Protein AF-A0A645ICN6-F1 (afdb_monomer_lite)

Secondary structure (DSSP, 8-state):
--HHHHHHHHHHTT-EEPPP-TTT--SSSPEEETTEEEPPGGGSTT--HHHHHHHHHHHHH---SBHHHHHHH-TTS-HHHHHHHHHTTTTTT-BSS------

Foldseek 3Di:
DDPVVVVVVCVVVQADEDQAALQPAALCDWDDDPRYTHHHLVVQPPQDSVLRNQSNVQCVVDDDQALVVSCVSSVVDDPVSSVSSVVSCHHVPRHHDDPPPDD

Radius of gyration: 15.24 Å; chains: 1; bounding box: 58×22×36 Å

Sequence (103 aa):
MTTLEVCYEFYLRGFHFDTISIYESEATKFKVTENGLLPPFTAVHGLGETAAIDTVEKRKKKTFISIEEFSMCCNKLSKTHIEQLKKLGAFAGMAETSQITLF

Organism: NCBI:txid1076179

pLDDT: mean 86.49, std 9.2, range [47.12, 93.75]

InterPro domains:
  IPR004805 Error-prone DNA polymerase/DNA polymerase III subunit alpha DnaE/PolC [PTHR32294] (3-97)
  IPR029460 DNA polymerase, helix-hairpin-helix motif [PF14579] (18-96)

Structure (mmCIF, N/CA/C/O backbone):
data_AF-A0A645ICN6-F1
#
_entry.id   AF-A0A645ICN6-F1
#
loop_
_atom_site.group_PDB
_atom_site.id
_atom_site.type_symbol
_atom_site.label_atom_id
_atom_site.label_alt_id
_atom_site.label_comp_id
_atom_site.label_asym_id
_atom_site.label_entity_id
_atom_site.label_seq_id
_atom_site.pdbx_PDB_ins_code
_atom_site.Cartn_x
_atom_site.Cartn_y
_atom_site.Cartn_z
_atom_site.occupancy
_atom_site.B_iso_or_equiv
_atom_site.auth_seq_id
_atom_site.auth_comp_id
_atom_site.auth_asym_id
_atom_site.auth_atom_id
_atom_site.pdbx_PDB_model_num
ATOM 1 N N . MET A 1 1 ? 24.608 -1.192 -9.222 1.00 60.28 1 MET A N 1
ATOM 2 C CA . MET A 1 1 ? 23.204 -1.031 -9.627 1.00 60.28 1 MET A CA 1
ATOM 3 C C . MET A 1 1 ? 22.426 -0.532 -8.428 1.00 60.28 1 MET A C 1
ATOM 5 O O . MET A 1 1 ? 22.383 -1.203 -7.402 1.00 60.28 1 MET A O 1
ATOM 9 N N . THR A 1 2 ? 21.930 0.688 -8.521 1.00 89.62 2 THR A N 1
ATOM 10 C CA . THR A 1 2 ? 21.088 1.324 -7.508 1.00 89.62 2 THR A CA 1
ATOM 11 C C . THR A 1 2 ? 19.636 0.893 -7.708 1.00 89.62 2 THR A C 1
ATOM 13 O O . THR A 1 2 ? 19.248 0.507 -8.809 1.00 89.62 2 THR A O 1
ATOM 16 N N . THR A 1 3 ? 18.809 0.958 -6.664 1.00 87.88 3 THR A N 1
ATOM 17 C CA . THR A 1 3 ? 17.395 0.542 -6.727 1.00 87.88 3 THR A CA 1
ATOM 18 C C . THR A 1 3 ? 16.632 1.209 -7.877 1.00 87.88 3 THR A C 1
ATOM 20 O O . THR A 1 3 ? 15.813 0.567 -8.526 1.00 87.88 3 THR A O 1
ATOM 23 N N . LEU A 1 4 ? 16.939 2.474 -8.179 1.00 90.62 4 LEU A N 1
ATOM 24 C CA . LEU A 1 4 ? 16.284 3.226 -9.251 1.00 90.62 4 LEU A CA 1
ATOM 25 C C . LEU A 1 4 ? 16.646 2.725 -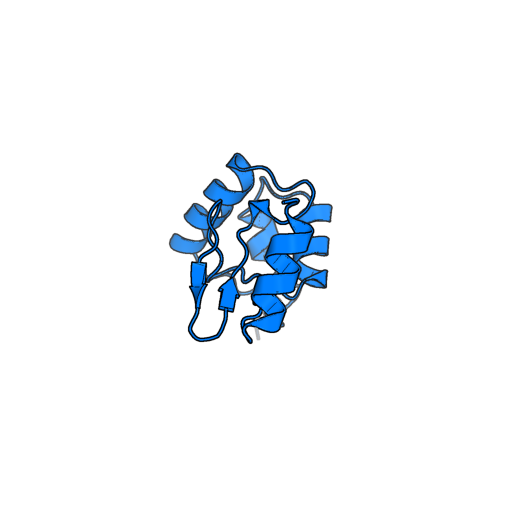10.654 1.00 90.62 4 LEU A C 1
ATOM 27 O O . LEU A 1 4 ? 15.781 2.728 -11.525 1.00 90.62 4 LEU A O 1
ATOM 31 N N . GLU A 1 5 ? 17.876 2.253 -10.874 1.00 92.38 5 GLU A N 1
ATOM 32 C CA . GLU A 1 5 ? 18.273 1.660 -12.161 1.00 92.38 5 GLU A CA 1
ATOM 33 C C . GLU A 1 5 ? 17.488 0.371 -12.436 1.00 92.38 5 GLU A C 1
ATOM 35 O O . GLU A 1 5 ? 17.033 0.154 -13.557 1.00 92.38 5 GLU A O 1
ATOM 40 N N . VAL A 1 6 ? 17.244 -0.438 -11.397 1.00 91.56 6 VAL A N 1
ATOM 41 C CA . VAL A 1 6 ? 16.423 -1.658 -11.503 1.00 91.56 6 VAL A CA 1
ATOM 42 C C . VAL A 1 6 ? 14.970 -1.319 -11.800 1.00 91.56 6 VAL A C 1
ATOM 44 O O . VAL A 1 6 ? 14.361 -1.936 -12.668 1.00 91.56 6 VAL A O 1
ATOM 47 N N . CYS A 1 7 ? 14.411 -0.323 -11.107 1.00 90.62 7 CYS A N 1
ATOM 48 C CA . CYS A 1 7 ? 13.050 0.134 -11.373 1.00 90.62 7 CYS A CA 1
ATOM 49 C C . CYS A 1 7 ? 12.911 0.650 -12.809 1.00 90.62 7 CYS A C 1
ATOM 51 O O . CYS A 1 7 ? 11.920 0.354 -13.468 1.00 90.62 7 CYS A O 1
ATOM 53 N N . TYR A 1 8 ? 13.901 1.390 -13.310 1.00 92.00 8 TYR A N 1
ATOM 54 C CA . TYR A 1 8 ? 13.886 1.886 -14.681 1.00 92.00 8 TYR A CA 1
ATOM 55 C C . TYR A 1 8 ? 13.913 0.742 -15.703 1.00 92.00 8 TYR A C 1
ATOM 57 O O . TYR A 1 8 ? 13.095 0.722 -16.621 1.00 92.00 8 TYR A O 1
ATOM 65 N N . GLU A 1 9 ? 14.778 -0.257 -15.507 1.00 93.06 9 GLU A N 1
ATOM 66 C CA . GLU A 1 9 ? 14.794 -1.465 -16.339 1.00 93.06 9 GLU A CA 1
ATOM 67 C C . GLU A 1 9 ? 13.456 -2.224 -16.278 1.00 93.06 9 GLU A C 1
ATOM 69 O O . GLU A 1 9 ? 12.946 -2.671 -17.305 1.00 93.06 9 GLU A O 1
ATOM 74 N N . PHE A 1 10 ? 12.857 -2.329 -15.089 1.00 92.81 10 PHE A N 1
ATOM 75 C CA . PHE A 1 10 ? 11.562 -2.975 -14.878 1.00 92.81 10 PHE A CA 1
ATOM 76 C C . PHE A 1 10 ? 10.447 -2.308 -15.698 1.00 92.81 10 PHE A C 1
ATOM 78 O O . PHE A 1 10 ? 9.716 -3.003 -16.405 1.00 92.81 10 PHE A O 1
ATOM 85 N N . TYR A 1 11 ? 10.387 -0.972 -15.694 1.00 91.25 11 TYR A N 1
ATOM 86 C CA . TYR A 1 11 ? 9.459 -0.219 -16.540 1.00 91.25 11 TYR A CA 1
ATOM 87 C C . TYR A 1 11 ? 9.744 -0.393 -18.038 1.00 91.25 11 TYR A C 1
ATOM 89 O O . TYR A 1 11 ? 8.814 -0.562 -18.824 1.00 91.25 11 TYR A O 1
ATOM 97 N N . LEU A 1 12 ? 11.017 -0.408 -18.453 1.00 92.62 12 LEU A N 1
ATOM 98 C CA . LEU A 1 12 ? 11.389 -0.603 -19.862 1.00 92.62 12 LEU A CA 1
ATOM 99 C C . LEU A 1 12 ? 11.020 -1.990 -20.401 1.00 92.62 12 LEU A C 1
ATOM 101 O O . LEU A 1 12 ? 10.758 -2.133 -21.594 1.00 92.62 12 LEU A O 1
ATOM 105 N N . ARG A 1 13 ? 10.968 -3.008 -19.537 1.00 92.88 13 ARG A N 1
ATOM 106 C CA . ARG A 1 13 ? 10.503 -4.358 -19.893 1.00 92.88 13 ARG A CA 1
ATOM 107 C C . ARG A 1 13 ? 8.980 -4.454 -20.056 1.00 92.88 13 ARG A C 1
ATOM 109 O O . ARG A 1 13 ? 8.493 -5.523 -20.410 1.00 92.88 13 ARG A O 1
ATOM 116 N N . GLY A 1 14 ? 8.246 -3.365 -19.822 1.00 89.88 14 GLY A N 1
ATOM 117 C CA . GLY A 1 14 ? 6.791 -3.307 -19.957 1.00 89.88 14 GLY A CA 1
ATOM 118 C C . GLY A 1 14 ? 6.023 -3.667 -18.686 1.00 89.88 14 GLY A C 1
ATOM 119 O O . GLY A 1 14 ? 4.806 -3.803 -18.751 1.00 89.88 14 GLY A O 1
ATOM 120 N N . PHE A 1 15 ? 6.700 -3.806 -17.543 1.00 93.25 15 PHE A N 1
ATOM 121 C CA . PHE A 1 15 ? 6.039 -4.013 -16.257 1.00 93.25 15 PHE A CA 1
ATOM 122 C C . PHE A 1 15 ? 5.786 -2.682 -15.547 1.00 93.25 15 PHE A C 1
ATOM 124 O O . PHE A 1 15 ? 6.535 -1.720 -15.712 1.00 93.25 15 PHE A O 1
ATOM 131 N N . HIS A 1 16 ? 4.761 -2.628 -14.702 1.00 91.44 16 HIS A N 1
ATOM 132 C CA . HIS A 1 16 ? 4.455 -1.441 -13.904 1.00 91.44 16 HIS A CA 1
ATOM 133 C C . HIS A 1 16 ? 4.311 -1.763 -12.416 1.00 91.44 16 HIS A C 1
ATOM 135 O O . HIS A 1 16 ? 4.089 -2.909 -12.027 1.00 91.44 16 HIS A O 1
ATOM 141 N N . PHE A 1 17 ? 4.417 -0.749 -11.563 1.00 91.00 17 PHE A N 1
ATOM 142 C CA . PHE A 1 17 ? 4.003 -0.894 -10.173 1.00 91.00 17 PHE A CA 1
ATOM 143 C C . PHE A 1 17 ? 2.528 -0.543 -10.050 1.00 91.00 17 PHE A C 1
ATOM 145 O O . PHE A 1 17 ? 2.119 0.561 -10.411 1.00 91.00 17 PHE A O 1
ATOM 152 N N . ASP A 1 18 ? 1.745 -1.488 -9.543 1.00 90.69 18 ASP A N 1
ATOM 153 C CA . ASP A 1 18 ? 0.329 -1.265 -9.302 1.00 90.69 18 ASP A CA 1
ATOM 154 C C . ASP A 1 18 ? 0.121 -0.289 -8.147 1.00 90.69 18 ASP A C 1
ATOM 156 O O . ASP A 1 18 ? 0.963 -0.106 -7.262 1.00 90.69 18 ASP A O 1
ATOM 160 N N . THR A 1 19 ? -1.046 0.343 -8.151 1.00 89.88 19 THR A N 1
ATOM 161 C CA . THR A 1 19 ? -1.477 1.171 -7.030 1.00 89.88 19 THR A CA 1
ATOM 162 C C . THR A 1 19 ? -1.629 0.296 -5.791 1.00 89.88 19 THR A C 1
ATOM 164 O O . THR A 1 19 ? -2.245 -0.765 -5.858 1.00 89.88 19 THR A O 1
ATOM 167 N N . ILE A 1 20 ? -1.065 0.728 -4.658 1.00 90.25 20 ILE A N 1
ATOM 168 C CA . ILE A 1 20 ? -1.217 0.015 -3.384 1.00 90.25 20 ILE A CA 1
ATOM 169 C C . ILE A 1 20 ? -2.706 -0.249 -3.117 1.00 90.25 20 ILE A C 1
ATOM 171 O O . ILE A 1 20 ? -3.543 0.577 -3.457 1.00 90.25 20 ILE A O 1
ATOM 175 N N . SER A 1 21 ? -3.048 -1.385 -2.520 1.00 90.50 21 SER A N 1
ATOM 176 C CA . SER A 1 21 ? -4.435 -1.773 -2.260 1.00 90.50 21 SER A CA 1
ATOM 177 C C . SER A 1 21 ? -4.571 -2.266 -0.832 1.00 90.50 21 SER A C 1
ATOM 179 O O . SER A 1 21 ? -3.828 -3.150 -0.397 1.00 90.50 21 SER A O 1
ATOM 181 N N . ILE A 1 22 ? -5.552 -1.739 -0.092 1.00 90.00 22 ILE A N 1
ATOM 182 C CA . ILE A 1 22 ? -5.761 -2.163 1.299 1.00 90.00 22 ILE A CA 1
ATOM 183 C C . ILE A 1 22 ? -6.085 -3.657 1.431 1.00 90.00 22 ILE A C 1
ATOM 185 O O . ILE A 1 22 ? -5.840 -4.239 2.488 1.00 90.00 22 ILE A O 1
ATOM 189 N N . TYR A 1 23 ? -6.591 -4.289 0.369 1.00 88.38 23 TYR A N 1
ATOM 190 C CA . TYR A 1 23 ? -6.989 -5.696 0.363 1.00 88.38 23 TYR A CA 1
ATOM 191 C C . TYR A 1 23 ? -5.950 -6.613 -0.273 1.00 88.38 23 TYR A C 1
ATOM 193 O O . TYR A 1 23 ? -5.776 -7.740 0.185 1.00 88.38 23 TYR A O 1
ATOM 201 N N . GLU A 1 24 ? -5.233 -6.134 -1.285 1.00 89.38 24 GLU A N 1
ATOM 202 C CA . GLU A 1 24 ? -4.340 -6.990 -2.064 1.00 89.38 24 GLU A CA 1
ATOM 203 C C . GLU A 1 24 ? -2.865 -6.844 -1.693 1.00 89.38 24 GLU A C 1
ATOM 205 O O . GLU A 1 24 ? -2.116 -7.810 -1.845 1.00 89.38 24 GLU A O 1
ATOM 210 N N . SER A 1 25 ? -2.440 -5.673 -1.199 1.00 92.25 25 SER A N 1
ATOM 211 C CA . SER A 1 25 ? -1.029 -5.406 -0.892 1.00 92.25 25 SER A CA 1
ATOM 212 C C . SER A 1 25 ? -0.579 -6.171 0.337 1.00 92.25 25 SER A C 1
ATOM 214 O O . SER A 1 25 ? -1.272 -6.182 1.348 1.00 92.25 25 SER A O 1
ATOM 216 N N . GLU A 1 26 ? 0.589 -6.794 0.295 1.00 93.00 26 GLU A N 1
ATOM 217 C CA . GLU A 1 26 ? 1.132 -7.512 1.450 1.00 93.00 26 GLU A CA 1
ATOM 218 C C . GLU A 1 26 ? 1.823 -6.564 2.443 1.00 93.00 26 GLU A C 1
ATOM 220 O O . GLU A 1 26 ? 2.025 -5.379 2.177 1.00 93.00 26 GLU A O 1
ATOM 225 N N . ALA A 1 27 ? 2.180 -7.074 3.624 1.00 92.44 27 ALA A N 1
ATOM 226 C CA . ALA A 1 27 ? 2.784 -6.248 4.667 1.00 92.44 27 ALA A CA 1
ATOM 227 C C . ALA A 1 27 ? 4.178 -5.753 4.254 1.00 92.44 27 ALA A C 1
ATOM 229 O O . ALA A 1 27 ? 4.428 -4.552 4.260 1.00 92.44 27 ALA A O 1
ATOM 230 N N . THR A 1 28 ? 5.062 -6.680 3.870 1.00 92.12 28 THR A N 1
ATOM 231 C CA . THR A 1 28 ? 6.497 -6.418 3.645 1.00 92.12 28 THR A CA 1
ATOM 232 C C . THR A 1 28 ? 7.009 -6.838 2.270 1.00 92.12 28 THR A C 1
ATOM 234 O O . THR A 1 28 ? 8.145 -6.527 1.918 1.00 92.12 28 THR A O 1
ATOM 237 N N . LYS A 1 29 ? 6.201 -7.558 1.484 1.00 91.25 29 LYS A N 1
ATOM 238 C CA . LYS A 1 29 ? 6.617 -8.160 0.212 1.00 91.25 29 LYS A CA 1
ATOM 239 C C . LYS A 1 29 ? 5.858 -7.565 -0.965 1.00 91.25 29 LYS A C 1
ATOM 241 O O . LYS A 1 29 ? 4.657 -7.337 -0.876 1.00 91.25 29 LYS A O 1
ATOM 246 N N . PHE A 1 30 ? 6.549 -7.377 -2.083 1.00 92.56 30 PHE A N 1
ATOM 247 C CA . PHE A 1 30 ? 5.886 -7.097 -3.352 1.00 92.56 30 PHE A CA 1
ATOM 248 C C . PHE A 1 30 ? 5.132 -8.345 -3.813 1.00 92.56 30 PHE A C 1
ATOM 250 O O . PHE A 1 30 ? 5.681 -9.450 -3.786 1.00 92.56 30 PHE A O 1
ATOM 257 N N . LYS A 1 31 ? 3.878 -8.169 -4.226 1.00 92.88 31 LYS A N 1
ATOM 258 C CA . LYS A 1 31 ? 3.061 -9.240 -4.803 1.00 92.88 31 LYS A CA 1
ATOM 259 C C . LYS A 1 31 ? 3.135 -9.138 -6.324 1.00 92.88 31 LYS A C 1
ATOM 261 O O . LYS A 1 31 ? 2.949 -8.058 -6.871 1.00 92.88 31 LYS A O 1
ATOM 266 N N . VAL A 1 32 ? 3.417 -10.251 -6.994 1.00 92.25 32 VAL A N 1
ATOM 267 C CA . VAL A 1 32 ? 3.424 -10.313 -8.462 1.00 92.25 32 VAL A CA 1
ATOM 268 C C . VAL A 1 32 ? 1.983 -10.281 -8.965 1.00 92.25 32 VAL A C 1
ATOM 270 O O . VAL A 1 32 ? 1.151 -11.061 -8.495 1.00 92.25 32 VAL A O 1
ATOM 273 N N . THR A 1 33 ? 1.699 -9.367 -9.884 1.00 89.00 33 THR A N 1
ATOM 274 C CA . THR A 1 33 ? 0.422 -9.246 -10.597 1.00 89.00 33 THR A CA 1
ATOM 275 C C . THR A 1 33 ? 0.630 -9.596 -12.070 1.00 89.00 33 THR A C 1
ATOM 277 O O . THR A 1 33 ? 1.757 -9.826 -12.506 1.00 89.00 33 THR A O 1
ATOM 280 N N . GLU A 1 34 ? -0.449 -9.676 -12.850 1.00 85.06 34 GLU A N 1
ATOM 281 C CA . GLU A 1 34 ? -0.366 -10.062 -14.267 1.00 85.06 34 GLU A CA 1
ATOM 282 C C . GLU A 1 34 ? 0.494 -9.097 -15.096 1.00 85.06 34 GLU A C 1
ATOM 284 O O . GLU A 1 34 ? 1.225 -9.531 -15.982 1.00 85.06 34 GLU A O 1
ATOM 289 N N . ASN A 1 35 ? 0.460 -7.805 -14.760 1.00 83.69 35 ASN A N 1
ATOM 290 C CA . ASN A 1 35 ? 1.138 -6.747 -15.512 1.00 83.69 35 ASN A CA 1
ATOM 291 C C . ASN A 1 35 ? 2.262 -6.063 -14.712 1.00 83.69 35 ASN A C 1
ATOM 293 O O . ASN A 1 35 ? 2.823 -5.057 -15.157 1.00 83.69 35 ASN A O 1
ATOM 297 N N . GLY A 1 36 ? 2.610 -6.569 -13.522 1.00 91.44 36 GLY A N 1
ATOM 298 C CA . GLY A 1 36 ? 3.481 -5.803 -12.646 1.00 91.44 36 GLY A CA 1
ATOM 299 C C . GLY A 1 36 ? 3.743 -6.330 -11.242 1.00 91.44 36 GLY A C 1
ATOM 300 O O . GLY A 1 36 ? 3.737 -7.528 -10.953 1.00 91.44 36 GLY A O 1
ATOM 301 N N . LEU A 1 37 ? 4.048 -5.376 -10.364 1.00 93.38 37 LEU A N 1
ATOM 302 C CA . LEU A 1 37 ? 4.289 -5.598 -8.946 1.00 93.38 37 LEU A CA 1
ATOM 303 C C . LEU A 1 37 ? 3.388 -4.690 -8.117 1.00 93.38 37 LEU A C 1
ATOM 305 O O . LEU A 1 37 ? 3.439 -3.467 -8.228 1.00 93.38 37 LEU A O 1
ATOM 309 N N . LEU A 1 38 ? 2.634 -5.289 -7.207 1.00 93.69 38 LEU A N 1
ATOM 310 C CA . LEU A 1 38 ? 1.863 -4.571 -6.212 1.00 93.69 38 LEU A CA 1
ATOM 311 C C . LEU A 1 38 ? 2.751 -4.275 -4.990 1.00 93.69 38 LEU A C 1
ATOM 313 O O . LEU A 1 38 ? 3.276 -5.215 -4.374 1.00 93.69 38 LEU A O 1
ATOM 317 N N . PRO A 1 39 ? 2.943 -2.996 -4.624 1.00 93.44 39 PRO A N 1
ATOM 318 C CA . PRO A 1 39 ? 3.808 -2.613 -3.522 1.00 93.44 39 PRO A CA 1
ATOM 319 C C . PRO A 1 39 ? 3.236 -3.033 -2.161 1.00 93.44 39 PRO A C 1
ATOM 321 O O . PRO A 1 39 ? 2.011 -3.029 -1.972 1.00 93.44 39 PRO A O 1
ATOM 324 N N . PRO A 1 40 ? 4.111 -3.372 -1.195 1.00 93.75 40 PRO A N 1
ATOM 325 C CA . PRO A 1 40 ? 3.709 -3.647 0.175 1.00 93.75 40 PRO A CA 1
ATOM 326 C C . PRO A 1 40 ? 3.358 -2.373 0.949 1.00 93.75 40 PRO A C 1
ATOM 328 O O . PRO A 1 40 ? 3.755 -1.268 0.579 1.00 93.75 40 PRO A O 1
ATOM 331 N N . PHE A 1 41 ? 2.709 -2.531 2.102 1.00 91.00 41 PHE A N 1
ATOM 332 C CA . PHE A 1 41 ? 2.456 -1.419 3.024 1.00 91.00 41 PHE A CA 1
ATOM 333 C C . PHE A 1 41 ? 3.734 -0.748 3.532 1.00 91.00 41 PHE A C 1
ATOM 335 O O . PHE A 1 41 ? 3.749 0.471 3.683 1.00 91.00 41 PHE A O 1
ATOM 342 N N . THR A 1 42 ? 4.821 -1.495 3.739 1.00 91.88 42 THR A N 1
ATOM 343 C CA . THR A 1 42 ? 6.116 -0.911 4.137 1.00 91.88 42 THR A CA 1
ATOM 344 C C . THR A 1 42 ? 6.747 0.001 3.084 1.00 91.88 42 THR A C 1
ATOM 346 O O . THR A 1 42 ? 7.692 0.719 3.402 1.00 91.88 42 THR A O 1
ATOM 349 N N . ALA A 1 43 ? 6.246 0.014 1.842 1.00 90.50 43 ALA A N 1
ATOM 350 C CA . ALA A 1 43 ? 6.678 0.983 0.836 1.00 90.50 43 ALA A CA 1
ATOM 351 C C . ALA A 1 43 ? 6.146 2.403 1.119 1.00 90.50 43 ALA A C 1
ATOM 353 O O . ALA A 1 43 ? 6.663 3.377 0.570 1.00 90.50 43 ALA A O 1
ATOM 354 N N . VAL A 1 44 ? 5.128 2.543 1.979 1.00 89.38 44 VAL A N 1
ATOM 355 C CA . VAL A 1 44 ? 4.607 3.847 2.401 1.00 89.38 44 VAL A CA 1
ATOM 356 C C . VAL A 1 44 ? 5.572 4.478 3.401 1.00 89.38 44 VAL A C 1
ATOM 358 O O . VAL A 1 44 ? 5.892 3.905 4.440 1.00 89.38 44 VAL A O 1
ATOM 361 N N . HIS A 1 45 ? 6.022 5.695 3.101 1.00 87.38 45 HIS A N 1
ATOM 362 C CA . HIS A 1 45 ? 6.989 6.407 3.931 1.00 87.38 45 HIS A CA 1
ATOM 363 C C . HIS A 1 45 ? 6.490 6.594 5.374 1.00 87.38 45 HIS A C 1
ATOM 365 O O . HIS A 1 45 ? 5.508 7.300 5.605 1.00 87.38 45 HIS A O 1
ATOM 371 N N . GLY A 1 46 ? 7.221 6.031 6.341 1.00 85.44 46 GLY A N 1
ATOM 372 C CA . GLY A 1 46 ? 6.894 6.085 7.772 1.00 85.44 46 GLY A CA 1
ATOM 373 C C . GLY A 1 46 ? 6.048 4.909 8.274 1.00 85.44 46 GLY A C 1
ATOM 374 O O . GLY A 1 46 ? 5.917 4.728 9.485 1.00 85.44 46 GLY A O 1
ATOM 375 N N . LEU A 1 47 ? 5.534 4.062 7.376 1.00 89.00 47 LEU A N 1
ATOM 376 C CA . LEU A 1 47 ? 4.753 2.882 7.731 1.00 89.00 47 LEU A CA 1
ATOM 377 C C . LEU A 1 47 ? 5.694 1.707 8.045 1.00 89.00 47 LEU A C 1
ATOM 379 O O . LEU A 1 47 ? 6.242 1.054 7.159 1.00 89.00 47 LEU A O 1
ATOM 383 N N . GLY A 1 48 ? 5.893 1.445 9.338 1.00 89.06 48 GLY A N 1
ATOM 384 C CA . GLY A 1 48 ? 6.754 0.361 9.815 1.00 89.06 48 GLY A CA 1
ATOM 385 C C . GLY A 1 48 ? 6.150 -1.040 9.654 1.00 89.06 48 GLY A C 1
ATOM 386 O O . GLY A 1 48 ? 4.932 -1.217 9.618 1.00 89.06 48 GLY A O 1
ATOM 387 N N . GLU A 1 49 ? 7.011 -2.058 9.651 1.00 91.44 49 GLU A N 1
ATOM 388 C CA . GLU A 1 49 ? 6.635 -3.472 9.496 1.00 91.44 49 GLU A CA 1
ATOM 389 C C . GLU A 1 49 ? 5.557 -3.928 10.493 1.00 91.44 49 GLU A C 1
ATOM 391 O O . GLU A 1 49 ? 4.573 -4.552 10.102 1.00 91.44 49 GLU A O 1
ATOM 396 N N . THR A 1 50 ? 5.666 -3.545 11.766 1.00 90.00 50 THR A N 1
ATOM 397 C CA . THR A 1 50 ? 4.679 -3.908 12.796 1.00 90.00 50 THR A CA 1
ATOM 398 C C . THR A 1 50 ? 3.278 -3.376 12.491 1.00 90.00 50 THR A C 1
ATOM 400 O O . THR A 1 50 ? 2.289 -4.048 12.786 1.00 90.00 50 THR A O 1
ATOM 403 N N . ALA A 1 51 ? 3.174 -2.170 11.923 1.00 90.12 51 ALA A N 1
ATOM 404 C CA . ALA A 1 51 ? 1.892 -1.588 11.530 1.00 90.12 51 ALA A CA 1
ATOM 405 C C . ALA A 1 51 ? 1.362 -2.240 10.245 1.00 90.12 51 ALA A C 1
ATOM 407 O O . ALA A 1 51 ? 0.162 -2.496 10.136 1.00 90.12 51 ALA A O 1
ATOM 408 N N . ALA A 1 52 ? 2.253 -2.565 9.305 1.00 91.25 52 ALA A N 1
ATOM 409 C CA . ALA A 1 52 ? 1.917 -3.279 8.079 1.00 91.25 52 ALA A CA 1
ATOM 410 C C . ALA A 1 52 ? 1.338 -4.676 8.362 1.00 91.25 52 ALA A C 1
ATOM 412 O O . ALA A 1 52 ? 0.271 -5.016 7.854 1.00 91.25 52 ALA A O 1
ATOM 413 N N . ILE A 1 53 ? 2.003 -5.468 9.210 1.00 92.06 53 ILE A N 1
ATOM 414 C CA . ILE A 1 53 ? 1.555 -6.819 9.586 1.00 92.06 53 ILE A CA 1
ATOM 415 C C . ILE A 1 53 ? 0.196 -6.751 10.285 1.00 92.06 53 ILE A C 1
ATOM 417 O O . ILE A 1 53 ? -0.736 -7.441 9.884 1.00 92.06 53 ILE A O 1
ATOM 421 N N . ASP A 1 54 ? 0.058 -5.860 11.268 1.00 90.94 54 ASP A N 1
ATOM 422 C CA . ASP A 1 54 ? -1.185 -5.659 12.018 1.00 90.94 54 ASP A CA 1
ATOM 423 C C . ASP A 1 54 ? -2.366 -5.290 11.104 1.00 90.94 54 ASP A C 1
ATOM 425 O O . ASP A 1 54 ? -3.460 -5.837 11.242 1.00 90.94 54 ASP A O 1
ATOM 429 N N . THR A 1 55 ? -2.121 -4.433 10.110 1.00 89.25 55 THR A N 1
ATOM 430 C CA . THR A 1 55 ? -3.110 -4.057 9.089 1.00 89.25 55 THR A CA 1
ATOM 431 C C . THR A 1 55 ? -3.546 -5.271 8.261 1.00 89.25 55 THR A C 1
ATOM 433 O O . THR A 1 55 ? -4.743 -5.507 8.081 1.00 89.25 55 THR A O 1
ATOM 436 N N . VAL A 1 56 ? -2.589 -6.085 7.796 1.00 90.81 56 VAL A N 1
ATOM 437 C CA . VAL A 1 56 ? -2.860 -7.297 7.002 1.00 90.81 56 VAL A CA 1
ATOM 438 C C . VAL A 1 56 ? -3.581 -8.378 7.817 1.00 90.81 56 VAL A C 1
ATOM 440 O O . VAL A 1 56 ? -4.396 -9.123 7.273 1.00 90.81 56 VAL A O 1
ATOM 443 N N . GLU A 1 57 ? -3.331 -8.473 9.120 1.00 90.25 57 GLU A N 1
ATOM 444 C CA . GLU A 1 57 ? -4.058 -9.391 10.000 1.00 90.25 57 GLU A CA 1
ATOM 445 C C . GLU A 1 57 ? -5.482 -8.914 10.292 1.00 90.25 57 GLU A C 1
ATOM 447 O O . GLU A 1 57 ? -6.424 -9.710 10.269 1.00 90.25 57 GLU A O 1
ATOM 452 N N . LYS A 1 58 ? -5.666 -7.615 10.541 1.00 88.50 58 LYS A N 1
ATOM 453 C CA . LYS A 1 58 ? -6.979 -7.032 10.836 1.00 88.50 58 LYS A CA 1
ATOM 454 C C . LYS A 1 58 ? -7.913 -7.072 9.634 1.00 88.50 58 LYS A C 1
ATOM 456 O O . L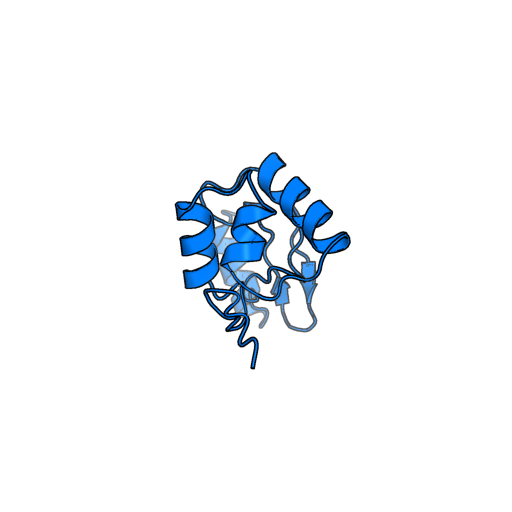YS A 1 58 ? -9.066 -7.472 9.793 1.00 88.50 58 LYS A O 1
ATOM 461 N N . ARG A 1 59 ? -7.412 -6.783 8.427 1.00 85.75 59 ARG A N 1
ATOM 462 C CA . ARG A 1 59 ? -8.213 -6.889 7.193 1.00 85.75 59 ARG A CA 1
ATOM 463 C C . ARG A 1 59 ? -8.692 -8.312 6.896 1.00 85.75 59 ARG A C 1
ATOM 465 O O . ARG A 1 59 ? -9.729 -8.483 6.274 1.00 85.75 59 ARG A O 1
ATOM 472 N N . LYS A 1 60 ? -7.972 -9.349 7.348 1.00 85.12 60 LYS A N 1
ATOM 473 C CA . LYS A 1 60 ? -8.415 -10.749 7.184 1.00 85.12 60 LYS A CA 1
ATOM 474 C C . LYS A 1 60 ? -9.641 -11.068 8.038 1.00 85.12 60 LYS A C 1
ATOM 476 O O . LYS A 1 60 ? -10.393 -11.976 7.707 1.00 85.12 60 LYS A O 1
ATOM 481 N N . LYS A 1 61 ? -9.827 -10.346 9.147 1.00 83.88 61 LYS A N 1
ATOM 482 C CA . LYS A 1 61 ? -10.928 -10.561 10.096 1.00 83.88 61 LYS A CA 1
ATOM 483 C C . LYS A 1 61 ? -12.162 -9.727 9.769 1.00 83.88 61 LYS A C 1
ATOM 485 O O . LYS A 1 61 ? -13.257 -10.099 10.181 1.00 83.88 61 LYS A O 1
ATOM 490 N N . LYS A 1 62 ? -11.996 -8.594 9.081 1.00 82.62 62 LYS A N 1
ATOM 491 C CA . LYS A 1 62 ? -13.078 -7.646 8.819 1.00 82.62 62 LYS A CA 1
ATOM 492 C C . LYS A 1 62 ? -12.911 -6.976 7.458 1.00 82.62 62 LYS A C 1
ATOM 494 O O . LYS A 1 62 ? -11.833 -6.494 7.128 1.00 82.62 62 LYS A O 1
ATOM 499 N N . THR A 1 63 ? -14.015 -6.896 6.720 1.00 84.94 63 THR A N 1
ATOM 500 C CA . THR A 1 63 ? -14.117 -6.044 5.529 1.00 84.94 63 THR A CA 1
ATOM 501 C C . THR A 1 63 ? -14.474 -4.631 5.973 1.00 84.94 63 THR A C 1
ATOM 503 O O . THR A 1 63 ? -15.377 -4.447 6.791 1.00 84.94 63 THR A O 1
ATOM 506 N N . PHE A 1 64 ? -13.757 -3.638 5.461 1.00 85.94 64 PHE A N 1
ATOM 507 C CA . PHE A 1 64 ? -13.972 -2.237 5.802 1.00 85.94 64 PHE A CA 1
ATOM 508 C C . PHE A 1 64 ? -14.951 -1.603 4.821 1.00 85.94 64 PHE A C 1
ATOM 510 O O . PHE A 1 64 ? -14.794 -1.753 3.609 1.00 85.94 64 PHE A O 1
ATOM 517 N N . ILE A 1 65 ? -15.947 -0.894 5.354 1.00 83.25 65 ILE A N 1
ATOM 518 C CA . ILE A 1 65 ? -16.927 -0.143 4.555 1.00 83.25 65 ILE A CA 1
ATOM 519 C C . ILE A 1 65 ? -16.574 1.347 4.436 1.00 83.25 65 ILE A C 1
ATOM 521 O O . ILE A 1 65 ? -17.052 2.012 3.520 1.00 83.25 65 ILE A O 1
ATOM 525 N N . SER A 1 66 ? -15.721 1.865 5.325 1.00 86.81 66 SER A N 1
ATOM 526 C CA . SER A 1 66 ? -15.258 3.253 5.313 1.00 86.81 66 SER A CA 1
ATOM 527 C C . SER A 1 66 ? -13.780 3.380 5.686 1.00 86.81 66 SER A C 1
ATOM 529 O O . SER A 1 66 ? -13.206 2.522 6.370 1.00 86.81 66 SER A O 1
ATOM 531 N N . ILE A 1 67 ? -13.166 4.487 5.255 1.00 87.25 67 ILE A N 1
ATOM 532 C CA . ILE A 1 67 ? -11.790 4.854 5.625 1.00 87.25 67 ILE A CA 1
ATOM 533 C C . ILE A 1 67 ? -11.692 5.068 7.143 1.00 87.25 67 ILE A C 1
ATOM 535 O O . ILE A 1 67 ? -10.693 4.689 7.759 1.00 87.25 67 ILE A O 1
ATOM 539 N N . GLU A 1 68 ? -12.736 5.625 7.762 1.00 86.69 68 GLU A N 1
ATOM 540 C CA . GLU A 1 68 ? -12.818 5.783 9.213 1.00 86.69 68 GLU A CA 1
ATOM 541 C C . GLU A 1 68 ? -12.767 4.435 9.944 1.00 86.69 68 GLU A C 1
ATOM 543 O O . GLU A 1 68 ? -11.960 4.271 10.860 1.00 86.69 68 GLU A O 1
ATOM 548 N N . GLU A 1 69 ? -13.537 3.434 9.506 1.00 86.69 69 GLU A N 1
ATOM 54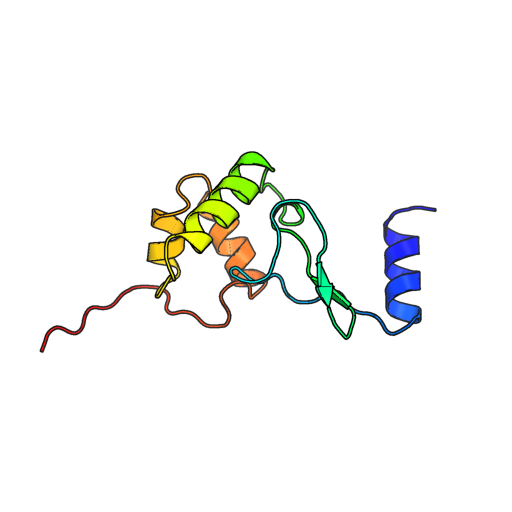9 C CA . GLU A 1 69 ? -13.490 2.102 10.118 1.00 86.69 69 GLU A CA 1
ATOM 550 C C . GLU A 1 69 ? -12.144 1.409 9.930 1.00 86.69 69 GLU A C 1
ATOM 552 O O . GLU A 1 69 ? -11.663 0.736 10.849 1.00 86.69 69 GLU A O 1
ATOM 557 N N . PHE A 1 70 ? -11.514 1.589 8.769 1.00 88.69 70 PHE A N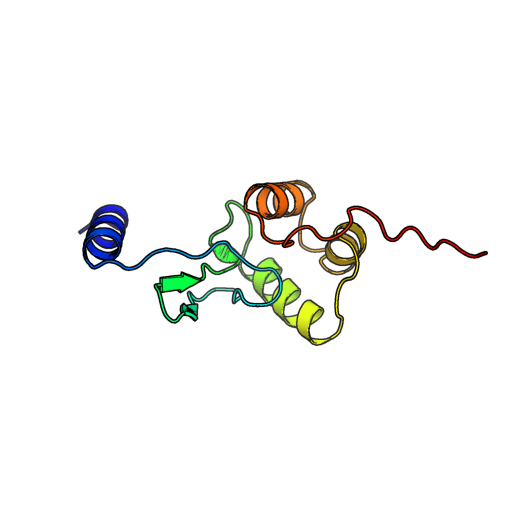 1
ATOM 558 C CA . PHE A 1 70 ? -10.158 1.102 8.542 1.00 88.69 70 PHE A CA 1
ATOM 559 C C . PHE A 1 70 ? -9.166 1.748 9.515 1.00 88.69 70 PHE A C 1
ATOM 561 O O . PHE A 1 70 ? -8.379 1.041 10.144 1.00 88.69 70 PHE A O 1
ATOM 568 N N . SER A 1 71 ? -9.239 3.071 9.685 1.00 87.75 71 SER A N 1
ATOM 569 C CA . SER A 1 71 ? -8.397 3.839 10.609 1.00 87.75 71 SER A CA 1
ATOM 570 C C . SER A 1 71 ? -8.614 3.421 12.069 1.00 87.75 71 SER A C 1
ATOM 572 O O . SER A 1 71 ? -7.652 3.176 12.796 1.00 87.75 71 SER A O 1
ATOM 574 N N . MET A 1 72 ? -9.873 3.247 12.491 1.00 85.06 72 MET A N 1
ATOM 575 C CA . MET A 1 72 ? -10.209 2.784 13.843 1.00 85.06 72 MET A CA 1
ATOM 576 C C . MET A 1 72 ? -9.699 1.369 14.111 1.00 85.06 72 MET A C 1
ATOM 578 O O . MET A 1 72 ? -9.179 1.083 15.191 1.00 85.06 72 MET A O 1
ATOM 582 N N . CYS A 1 73 ? -9.835 0.469 13.136 1.00 84.62 73 CYS A N 1
ATOM 583 C CA . CYS A 1 73 ? -9.344 -0.892 13.282 1.00 84.62 73 CYS A CA 1
ATOM 584 C C . CYS A 1 73 ? -7.814 -0.907 13.316 1.00 84.62 73 CYS A C 1
ATOM 586 O O . CYS A 1 73 ? -7.217 -1.480 14.229 1.00 84.62 73 CYS A O 1
ATOM 588 N N . CYS A 1 74 ? -7.167 -0.219 12.378 1.00 84.56 74 CYS A N 1
ATOM 589 C CA . CYS A 1 74 ? -5.717 -0.129 12.256 1.00 84.56 74 CYS A CA 1
ATOM 590 C C . CYS A 1 74 ? -5.139 0.945 13.189 1.00 84.56 74 CYS A C 1
ATOM 592 O O . CYS A 1 74 ? -4.452 1.856 12.746 1.00 84.56 74 CYS A O 1
ATOM 594 N N . ASN A 1 75 ? -5.358 0.801 14.498 1.00 82.19 75 ASN A N 1
ATOM 595 C CA . ASN A 1 75 ? -4.882 1.734 15.531 1.00 82.19 75 ASN A CA 1
ATOM 596 C C . ASN A 1 75 ? -3.363 2.025 15.531 1.00 82.19 75 ASN A C 1
ATOM 598 O O . ASN A 1 75 ? -2.932 2.993 16.152 1.00 82.19 75 ASN A O 1
ATOM 602 N N . LYS A 1 76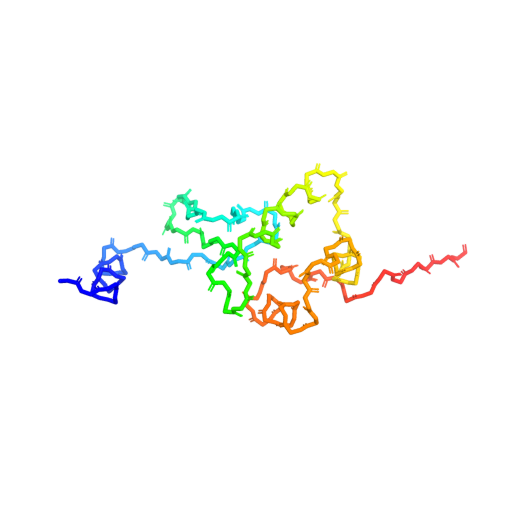 ? -2.545 1.202 14.859 1.00 85.81 76 LYS A N 1
ATOM 603 C CA . LYS A 1 76 ? -1.102 1.431 14.669 1.00 85.81 76 LYS A CA 1
ATOM 604 C C . LYS A 1 76 ? -0.782 2.371 13.500 1.00 85.81 76 LYS A C 1
ATOM 606 O O . LYS A 1 76 ? 0.370 2.775 13.347 1.00 85.81 76 LYS A O 1
ATOM 611 N N . LEU A 1 77 ? -1.763 2.705 12.663 1.00 86.75 77 LEU A N 1
ATOM 612 C CA . LEU A 1 77 ? -1.618 3.677 11.588 1.00 86.75 77 LEU A CA 1
ATOM 613 C C . LEU A 1 77 ? -1.980 5.073 12.099 1.00 86.75 77 LEU A C 1
ATOM 615 O O . LEU A 1 77 ? -3.098 5.344 12.526 1.00 86.75 77 LEU A O 1
ATOM 619 N N . SER A 1 78 ? -1.019 5.986 12.018 1.00 87.50 78 SER A N 1
ATOM 620 C CA . SER A 1 78 ? -1.226 7.410 12.251 1.00 87.50 78 SER A CA 1
ATOM 621 C C . SER A 1 78 ? -2.138 8.020 11.183 1.00 87.50 78 SER A C 1
ATOM 623 O O . SER A 1 78 ? -2.170 7.554 10.043 1.00 87.50 78 SER A O 1
ATOM 625 N N . LYS A 1 79 ? -2.779 9.154 11.498 1.00 86.25 79 LYS A N 1
ATOM 626 C CA . LYS A 1 79 ? -3.565 9.941 10.524 1.00 86.25 79 LYS A CA 1
ATOM 627 C C . LYS A 1 79 ? -2.781 10.244 9.240 1.00 86.25 79 LYS A C 1
ATOM 629 O O . LYS A 1 79 ? -3.325 10.112 8.150 1.00 86.25 79 LYS A O 1
ATOM 634 N N . THR A 1 80 ? -1.489 10.554 9.365 1.00 89.88 80 THR A N 1
ATOM 635 C CA . THR A 1 80 ? -0.588 10.783 8.226 1.00 89.88 80 THR A CA 1
ATOM 636 C C . THR A 1 80 ? -0.495 9.570 7.299 1.00 89.88 80 THR A C 1
ATOM 638 O O . THR A 1 80 ? -0.549 9.736 6.085 1.00 89.88 80 THR A O 1
ATOM 641 N N . HIS A 1 81 ? -0.415 8.353 7.850 1.00 89.69 81 HIS A N 1
ATOM 642 C CA . HIS A 1 81 ? -0.357 7.126 7.049 1.00 89.69 81 HIS A CA 1
ATOM 643 C C . HIS A 1 81 ? -1.666 6.901 6.290 1.00 89.69 81 HIS A C 1
ATOM 645 O O . HIS A 1 81 ? -1.640 6.553 5.113 1.00 89.69 81 HIS A O 1
ATOM 651 N N . ILE A 1 82 ? -2.811 7.145 6.937 1.00 89.06 82 ILE A N 1
ATOM 652 C CA . ILE A 1 82 ? -4.129 7.044 6.294 1.00 89.06 82 ILE A CA 1
ATOM 653 C C . ILE A 1 82 ? -4.249 8.048 5.145 1.00 89.06 82 ILE A C 1
ATOM 655 O O . ILE A 1 82 ? -4.701 7.695 4.057 1.00 89.06 82 ILE A O 1
ATOM 659 N N . GLU A 1 83 ? -3.793 9.283 5.346 1.00 89.38 83 GLU A N 1
ATOM 660 C CA . GLU A 1 83 ? -3.823 10.310 4.307 1.00 89.38 83 GLU A CA 1
ATOM 661 C C . GLU A 1 83 ? -2.883 9.982 3.137 1.00 89.38 83 GLU A C 1
ATOM 663 O O . GLU A 1 83 ? -3.250 10.177 1.979 1.00 89.38 83 GLU A O 1
ATOM 668 N N . GLN A 1 84 ? -1.697 9.431 3.412 1.00 90.19 84 GLN A N 1
ATOM 669 C CA . GLN A 1 84 ? -0.788 8.935 2.375 1.00 90.19 84 GLN A CA 1
ATOM 670 C C . GLN A 1 84 ? -1.417 7.788 1.582 1.00 90.19 84 GLN A C 1
ATOM 672 O O . GLN A 1 84 ? -1.411 7.831 0.356 1.00 90.19 84 GLN A O 1
ATOM 677 N N . LEU A 1 85 ? -2.013 6.803 2.258 1.00 89.19 85 LEU A N 1
ATOM 678 C CA . LEU A 1 85 ? -2.735 5.705 1.613 1.00 89.19 85 LEU A CA 1
ATOM 679 C C . LEU A 1 85 ? -3.893 6.230 0.750 1.00 89.19 85 LEU A C 1
ATOM 681 O O . LEU A 1 85 ? -4.080 5.768 -0.372 1.00 89.19 85 LEU A O 1
ATOM 685 N N . LYS A 1 86 ? -4.620 7.251 1.220 1.00 89.00 86 LYS A N 1
ATOM 686 C CA . LYS A 1 86 ? -5.680 7.916 0.450 1.00 89.00 86 LYS A CA 1
ATOM 687 C C . LYS A 1 86 ? -5.134 8.610 -0.799 1.00 89.00 86 LYS A C 1
ATOM 689 O O . LYS A 1 86 ? -5.683 8.413 -1.878 1.00 89.00 86 LYS A O 1
ATOM 694 N N . LYS A 1 87 ? -4.034 9.363 -0.678 1.00 87.94 87 LYS A N 1
ATOM 695 C CA . LYS A 1 87 ? -3.353 10.021 -1.812 1.00 87.94 87 LYS A CA 1
ATOM 696 C C . LYS A 1 87 ? -2.809 9.019 -2.826 1.00 87.94 87 LYS A C 1
ATOM 698 O O . LYS A 1 87 ? -2.839 9.288 -4.019 1.00 87.94 87 LYS A O 1
ATOM 703 N N . LEU A 1 88 ? -2.344 7.868 -2.347 1.00 87.50 88 LEU A N 1
ATOM 704 C CA . LEU A 1 88 ? -1.878 6.762 -3.173 1.00 87.50 88 LEU A CA 1
ATOM 705 C C . LEU A 1 88 ? -3.022 5.936 -3.769 1.00 87.50 88 LEU A C 1
ATOM 707 O O . LEU A 1 88 ? -2.724 4.980 -4.457 1.00 87.50 88 LEU A O 1
ATOM 711 N N . GLY A 1 89 ? -4.298 6.242 -3.512 1.00 86.94 89 GLY A N 1
ATOM 712 C CA . GLY A 1 89 ? -5.424 5.497 -4.087 1.00 86.94 89 GLY A CA 1
ATOM 713 C C . GLY A 1 89 ? -5.727 4.147 -3.423 1.00 86.94 89 GLY A C 1
ATOM 714 O O . GLY A 1 89 ? -6.529 3.384 -3.953 1.00 86.94 89 GLY A O 1
ATOM 715 N N . ALA A 1 90 ? -5.170 3.871 -2.236 1.00 89.25 90 ALA A N 1
ATOM 716 C CA . ALA A 1 90 ? -5.257 2.572 -1.558 1.00 89.25 90 ALA A CA 1
ATOM 717 C C . ALA A 1 90 ? -6.675 2.063 -1.284 1.00 89.25 90 ALA A C 1
ATOM 719 O O . ALA A 1 90 ? -6.904 0.859 -1.165 1.00 89.25 90 ALA A O 1
ATOM 720 N N . PHE A 1 91 ? -7.609 2.999 -1.133 1.00 87.69 91 PHE A N 1
ATOM 721 C CA . PHE A 1 91 ? -8.979 2.747 -0.707 1.00 87.69 91 PHE A CA 1
ATOM 722 C C . PHE A 1 91 ? -9.968 2.593 -1.869 1.00 87.69 91 PHE A C 1
ATOM 724 O O . PHE A 1 91 ? -11.154 2.444 -1.604 1.00 87.69 91 PHE A O 1
ATOM 731 N N . ALA A 1 92 ? -9.525 2.658 -3.132 1.00 84.06 92 ALA A N 1
ATOM 732 C CA . ALA A 1 92 ? -10.368 2.439 -4.317 1.00 84.06 92 ALA A CA 1
ATOM 733 C C . ALA A 1 92 ? -11.723 3.198 -4.312 1.00 84.06 92 ALA A C 1
ATOM 735 O O . ALA A 1 92 ? -12.729 2.691 -4.797 1.00 84.06 92 ALA A O 1
ATOM 736 N N . GLY A 1 93 ? -11.769 4.411 -3.743 1.00 76.44 93 GLY A N 1
ATOM 737 C CA . GLY A 1 93 ? -12.996 5.220 -3.672 1.00 76.44 93 GLY A CA 1
ATOM 738 C C . GLY A 1 93 ? -13.961 4.872 -2.529 1.00 76.44 93 GLY A C 1
ATOM 739 O O . GLY A 1 93 ? -15.111 5.301 -2.558 1.00 76.44 93 GLY A O 1
ATOM 740 N N . MET A 1 94 ? -13.512 4.122 -1.519 1.00 84.12 94 MET A N 1
ATOM 741 C CA . MET A 1 94 ? -14.264 3.866 -0.285 1.00 84.12 94 MET A CA 1
ATOM 742 C C . MET A 1 94 ? -14.761 5.167 0.369 1.00 84.12 94 MET A C 1
ATOM 744 O O . MET A 1 94 ? -14.062 6.184 0.364 1.00 84.12 94 MET A O 1
ATOM 748 N N . ALA A 1 95 ? -15.958 5.119 0.963 1.00 83.12 95 ALA A N 1
ATOM 749 C CA . ALA A 1 95 ? -16.557 6.257 1.656 1.00 83.12 95 ALA A CA 1
ATOM 750 C C . ALA A 1 95 ? -15.678 6.735 2.826 1.00 83.12 95 ALA A C 1
ATOM 752 O O . ALA A 1 95 ? -15.050 5.932 3.520 1.00 83.12 95 ALA A O 1
ATOM 753 N N . GLU A 1 96 ? -15.645 8.048 3.070 1.00 80.19 96 GLU A N 1
ATOM 754 C CA . GLU A 1 96 ? -14.850 8.602 4.174 1.00 80.19 96 GLU A CA 1
ATOM 755 C C . GLU A 1 96 ? -15.389 8.162 5.538 1.00 80.19 96 GLU A C 1
ATOM 757 O O . GLU A 1 96 ? -14.612 7.755 6.400 1.00 80.19 96 GLU A O 1
ATOM 762 N N . THR A 1 97 ? -16.713 8.174 5.699 1.00 76.00 97 THR A N 1
ATOM 763 C CA . THR A 1 97 ? -17.412 7.849 6.946 1.00 76.00 97 THR A CA 1
ATOM 764 C C . THR A 1 97 ? -18.521 6.826 6.715 1.00 76.00 97 THR A C 1
ATOM 766 O O . THR A 1 97 ? -19.156 6.790 5.657 1.00 76.00 97 THR A O 1
ATOM 769 N N . SER A 1 98 ? -18.775 5.993 7.726 1.00 64.81 98 SER A N 1
ATOM 770 C CA . SER A 1 98 ? -19.912 5.067 7.745 1.00 64.81 98 SER A CA 1
ATOM 771 C C . SER A 1 98 ? -21.181 5.842 8.118 1.00 64.81 98 SER A C 1
ATOM 773 O O . SER A 1 98 ? -21.612 5.825 9.266 1.00 64.81 98 SER A O 1
ATOM 775 N N . GLN A 1 99 ? -21.770 6.581 7.175 1.00 58.69 99 GLN A N 1
ATOM 776 C CA . GLN A 1 99 ? -23.072 7.219 7.401 1.00 58.69 99 GLN A CA 1
ATOM 777 C C . GLN A 1 99 ? -24.161 6.138 7.442 1.00 58.69 99 GLN A C 1
ATOM 779 O O . GLN A 1 99 ? -24.645 5.672 6.409 1.00 58.69 99 GLN A O 1
ATOM 784 N N . ILE A 1 100 ? -24.540 5.725 8.651 1.00 51.47 100 ILE A N 1
ATOM 785 C CA . ILE A 1 100 ? -25.717 4.889 8.889 1.00 51.47 100 ILE A CA 1
ATOM 786 C C . ILE A 1 100 ? -26.936 5.761 8.585 1.00 51.47 100 ILE A C 1
ATOM 788 O O . ILE A 1 100 ? -27.327 6.597 9.396 1.00 51.47 100 ILE A O 1
ATOM 792 N N . THR A 1 101 ? -27.538 5.591 7.409 1.00 47.84 101 THR A N 1
ATOM 793 C CA . THR A 1 101 ? -28.870 6.155 7.164 1.00 47.84 101 THR A CA 1
ATOM 794 C C . THR A 1 101 ? -29.876 5.186 7.776 1.00 47.84 101 THR A C 1
ATOM 796 O O . THR A 1 101 ? -30.260 4.203 7.147 1.00 47.84 101 THR A O 1
ATOM 799 N N . LEU A 1 102 ? -30.215 5.397 9.048 1.00 47.12 102 LEU A N 1
ATOM 800 C CA . LEU A 1 102 ? -31.306 4.687 9.709 1.00 47.12 102 LEU A CA 1
ATOM 801 C C . LEU A 1 102 ? -32.596 5.458 9.385 1.00 47.12 102 LEU A C 1
ATOM 803 O O . LEU A 1 102 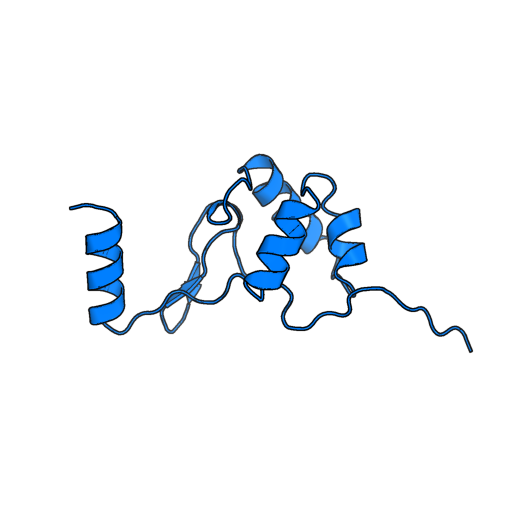? -32.843 6.507 9.980 1.00 47.12 102 LEU A O 1
ATOM 807 N N . PHE A 1 103 ? -33.334 4.995 8.374 1.00 58.06 103 PHE A N 1
ATOM 808 C CA . PHE A 1 103 ? -34.708 5.433 8.110 1.00 58.06 103 PHE A CA 1
ATOM 809 C C . PHE A 1 103 ? -35.691 4.668 8.996 1.00 58.06 103 PHE A C 1
ATOM 811 O O . PHE A 1 103 ? -35.422 3.473 9.266 1.00 58.06 103 PHE A O 1
#